Protein AF-A0A9X1YCJ9-F1 (afdb_monomer)

Sequence (74 aa):
MTKRQANQQKSLQAFLAKKAEFDALLADLQQMSADHFGADPEDVLWGQVGNLEFYTEQIRRVTDAYFKRGEYAE

pLDDT: mean 94.37, std 5.46, range [69.44, 98.69]

Secondary structure (DSSP, 8-state):
--HHHHHHHHHHHHHHHHHHHHHHHHHHHHHHHHTGGG--TTT--HHHHHHHHHHHHHHHHHHHHHHT-GGG--

Radius of gyration: 18.67 Å; Cα contacts (8 Å, |Δi|>4): 11; chains: 1; bounding box: 40×19×52 Å

Structure (mmCIF, N/CA/C/O backbone):
data_AF-A0A9X1YCJ9-F1
#
_entry.id   AF-A0A9X1YCJ9-F1
#
loop_
_atom_site.group_PDB
_atom_site.id
_atom_site.type_symbol
_atom_site.label_atom_id
_atom_site.label_alt_id
_atom_site.label_comp_id
_atom_site.label_asym_id
_atom_site.label_entity_id
_atom_site.label_seq_id
_atom_site.pdbx_PDB_ins_code
_atom_site.Cartn_x
_atom_site.Cartn_y
_atom_site.Cartn_z
_atom_site.occupancy
_atom_site.B_iso_or_equiv
_atom_site.auth_seq_id
_atom_site.auth_comp_id
_atom_site.auth_asym_id
_atom_site.auth_atom_id
_atom_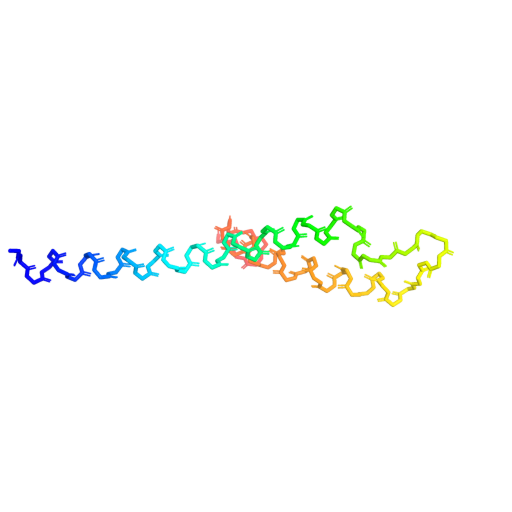site.pdbx_PDB_model_num
ATOM 1 N N . MET A 1 1 ? -28.045 -3.812 25.452 1.00 70.50 1 MET A N 1
ATOM 2 C CA . MET A 1 1 ? -26.704 -3.340 25.037 1.00 70.50 1 MET A CA 1
ATOM 3 C C . MET A 1 1 ? -26.482 -1.952 25.624 1.00 70.50 1 MET A C 1
ATOM 5 O O . MET A 1 1 ? -27.392 -1.135 25.549 1.00 70.50 1 MET A O 1
ATOM 9 N N . THR A 1 2 ? -25.338 -1.683 26.252 1.00 94.12 2 THR A N 1
ATOM 10 C CA . THR A 1 2 ? -25.039 -0.351 26.810 1.00 94.12 2 THR A CA 1
ATOM 11 C C . THR A 1 2 ? -24.631 0.630 25.707 1.00 94.12 2 THR A C 1
ATOM 13 O O . THR A 1 2 ? -24.171 0.223 24.639 1.00 94.12 2 THR A O 1
ATOM 16 N N . LYS A 1 3 ? -24.731 1.941 25.971 1.00 93.69 3 LYS A N 1
ATOM 17 C CA . LYS A 1 3 ? -24.272 2.988 25.035 1.00 93.69 3 LYS A CA 1
ATOM 18 C C . LYS A 1 3 ? -22.798 2.806 24.638 1.00 93.69 3 LYS A C 1
ATOM 20 O O . LYS A 1 3 ? -22.447 3.003 23.480 1.00 93.69 3 LYS A O 1
ATOM 25 N N . ARG A 1 4 ? -21.951 2.365 25.579 1.00 94.62 4 ARG A N 1
ATOM 26 C CA . ARG A 1 4 ? -20.532 2.053 25.341 1.00 94.62 4 ARG A CA 1
ATOM 27 C C . ARG A 1 4 ? -20.356 0.870 24.390 1.00 94.62 4 ARG A C 1
ATOM 29 O O . ARG A 1 4 ? -19.574 0.975 23.453 1.00 94.62 4 ARG A O 1
ATOM 36 N N . GLN A 1 5 ? -21.093 -0.220 24.609 1.00 94.00 5 GLN A N 1
ATOM 37 C CA . GLN A 1 5 ? -21.046 -1.403 23.740 1.00 94.00 5 GLN A CA 1
ATOM 38 C C . GLN A 1 5 ? -21.508 -1.071 22.316 1.00 94.00 5 GLN A C 1
ATOM 40 O O . GLN A 1 5 ? -20.854 -1.458 21.353 1.00 94.00 5 GLN A O 1
ATOM 45 N N . ALA A 1 6 ? -22.584 -0.290 22.178 1.00 94.81 6 ALA A N 1
ATOM 46 C CA . ALA A 1 6 ? -23.061 0.157 20.873 1.00 94.81 6 ALA A CA 1
ATOM 47 C C . ALA A 1 6 ? -22.036 1.056 20.159 1.00 94.81 6 ALA A C 1
ATOM 49 O O . ALA A 1 6 ? -21.820 0.910 18.959 1.00 94.81 6 ALA A O 1
ATOM 50 N N . ASN A 1 7 ? -21.372 1.960 20.888 1.00 96.00 7 ASN A N 1
ATOM 51 C 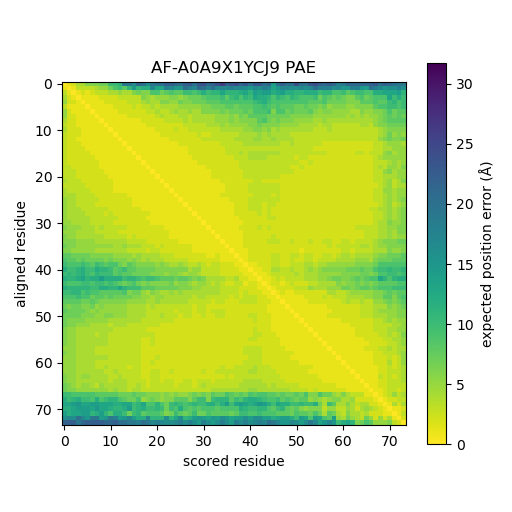CA . ASN A 1 7 ? -20.323 2.805 20.319 1.00 96.00 7 ASN A CA 1
ATOM 52 C C . ASN A 1 7 ? -19.109 1.983 19.860 1.00 96.00 7 ASN A C 1
ATOM 54 O O . ASN A 1 7 ? -18.638 2.165 18.744 1.00 96.00 7 ASN A O 1
ATOM 58 N N . GLN A 1 8 ? -18.653 1.033 20.682 1.00 96.69 8 GLN A N 1
ATOM 59 C CA . GLN A 1 8 ? -17.551 0.134 20.332 1.00 96.69 8 GLN A CA 1
ATOM 60 C C . GLN A 1 8 ? -17.862 -0.683 19.074 1.00 96.69 8 GLN A C 1
ATOM 62 O O . GLN A 1 8 ? -17.011 -0.797 18.196 1.00 96.69 8 GLN A O 1
ATOM 67 N N . GLN A 1 9 ? 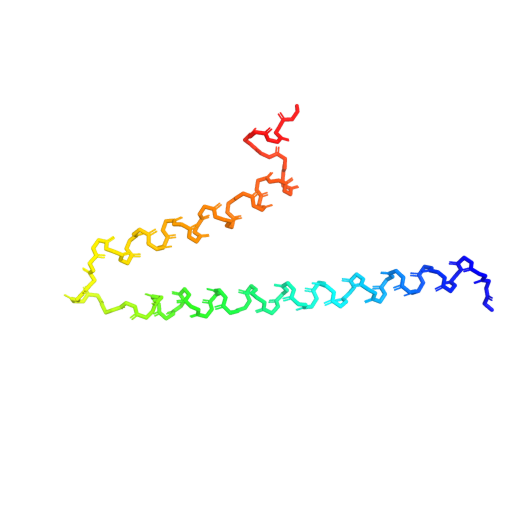-19.088 -1.203 18.955 1.00 97.31 9 GLN A N 1
ATOM 68 C CA . GLN A 1 9 ? -19.509 -1.949 17.771 1.00 97.31 9 GLN A CA 1
ATOM 69 C C . GLN A 1 9 ? -19.477 -1.082 16.505 1.00 97.31 9 GLN A C 1
ATOM 71 O O . GLN A 1 9 ? -18.994 -1.536 15.470 1.00 97.31 9 GLN A O 1
ATOM 76 N N . LYS A 1 10 ? -19.947 0.171 16.586 1.00 97.75 10 LYS A N 1
ATOM 77 C CA . LYS A 1 10 ? -19.895 1.116 15.458 1.00 97.75 10 LYS A CA 1
ATOM 78 C C . LYS A 1 10 ? -18.459 1.434 15.048 1.00 97.75 10 LYS A C 1
ATOM 80 O O . LYS A 1 10 ? -18.148 1.406 13.862 1.00 97.75 10 LYS A O 1
ATOM 85 N N . SER A 1 11 ? -17.579 1.694 16.016 1.00 97.50 11 SER A N 1
ATOM 86 C CA . SER A 1 11 ? -16.160 1.946 15.745 1.00 97.50 11 SER A CA 1
ATOM 87 C C . SER A 1 11 ? -15.478 0.737 15.103 1.00 97.50 11 SER A C 1
ATOM 89 O O . SER A 1 11 ? -14.731 0.906 14.144 1.00 97.50 11 SER A O 1
ATOM 91 N N . LEU A 1 12 ? -15.773 -0.479 15.577 1.00 98.19 12 LEU A N 1
ATOM 92 C CA . LEU A 1 12 ? -15.245 -1.711 14.990 1.00 98.19 12 LEU A CA 1
ATOM 93 C C . LEU A 1 12 ? -15.710 -1.890 13.541 1.00 98.19 12 LEU A C 1
ATOM 95 O O . LEU A 1 12 ? -14.898 -2.195 12.674 1.00 98.19 12 LEU A O 1
ATOM 99 N N . GLN A 1 13 ? -16.996 -1.668 13.264 1.00 98.50 13 GLN A N 1
ATOM 100 C CA . GLN A 1 13 ? -17.526 -1.752 11.901 1.00 98.50 13 GLN A CA 1
ATOM 101 C C . GLN A 1 13 ? -16.863 -0.736 10.968 1.00 9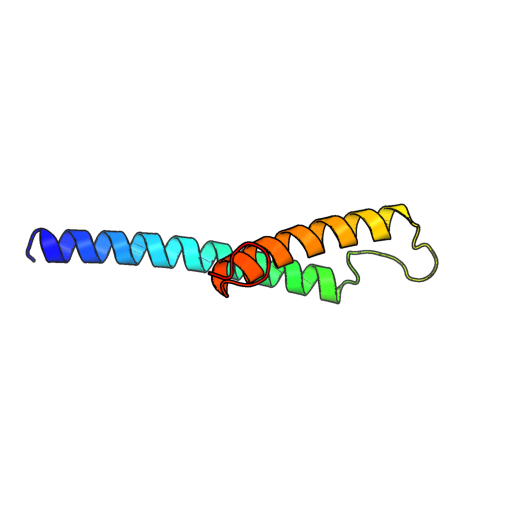8.50 13 GLN A C 1
ATOM 103 O O . GLN A 1 13 ? -16.446 -1.104 9.873 1.00 98.50 13 GLN A O 1
ATOM 108 N N . ALA A 1 14 ? -16.712 0.516 11.409 1.00 98.56 14 ALA A N 1
ATOM 109 C CA . ALA A 1 14 ? -16.038 1.549 10.626 1.00 98.56 14 ALA A CA 1
ATOM 110 C C . ALA A 1 14 ? -14.567 1.194 10.347 1.00 98.56 14 ALA A C 1
ATOM 11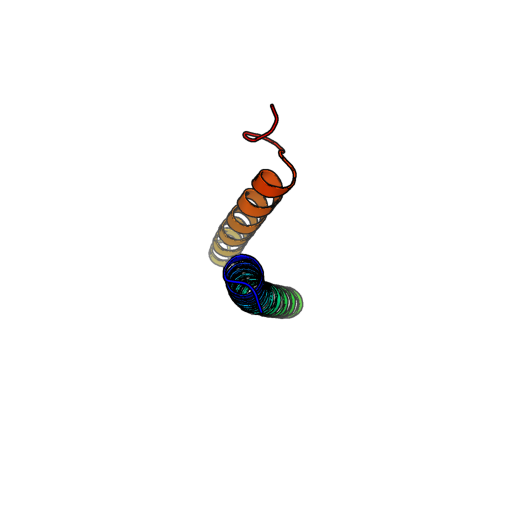2 O O . ALA A 1 14 ? -14.096 1.353 9.222 1.00 98.56 14 ALA A O 1
ATOM 113 N N . PHE A 1 15 ? -13.861 0.666 11.349 1.00 98.38 15 PHE A N 1
ATOM 114 C CA . PHE A 1 15 ? -12.481 0.210 11.197 1.00 98.38 15 PHE A CA 1
ATOM 115 C C . PHE A 1 15 ? -12.364 -0.937 10.188 1.00 98.38 15 PHE A C 1
ATOM 117 O O . PHE A 1 15 ? -11.537 -0.869 9.283 1.00 98.38 15 PHE A O 1
ATOM 124 N N . LEU A 1 16 ? -13.208 -1.967 10.303 1.00 98.62 16 LEU A N 1
ATOM 125 C CA . LEU A 1 16 ? -13.191 -3.112 9.388 1.00 98.62 16 LEU A CA 1
ATOM 126 C C . LEU A 1 16 ? -13.525 -2.706 7.951 1.00 98.62 16 LEU A C 1
ATOM 128 O O . LEU A 1 16 ? -12.886 -3.203 7.030 1.00 98.62 16 LEU A O 1
ATOM 132 N N . ALA A 1 17 ? -14.465 -1.777 7.759 1.00 98.62 17 ALA A N 1
ATOM 133 C CA . ALA A 1 17 ? -14.776 -1.242 6.436 1.00 98.62 17 ALA A CA 1
ATOM 134 C C . ALA A 1 17 ? -13.557 -0.547 5.811 1.00 98.62 17 ALA A C 1
ATOM 136 O O . ALA A 1 17 ? -13.218 -0.814 4.661 1.00 98.62 17 ALA A O 1
ATOM 137 N N . LYS A 1 18 ? -12.849 0.286 6.585 1.00 98.56 18 LYS A N 1
ATOM 138 C CA . LYS A 1 18 ? -11.632 0.956 6.106 1.00 98.56 18 LYS A CA 1
ATOM 139 C C . LYS A 1 18 ? -10.461 0.007 5.889 1.00 98.56 18 LYS A C 1
ATOM 141 O O . LYS A 1 18 ? -9.710 0.192 4.938 1.00 98.56 18 LYS A O 1
ATOM 146 N N . LYS A 1 19 ? -10.331 -1.037 6.710 1.00 98.25 19 LYS A N 1
ATOM 147 C CA . LYS A 1 19 ? -9.343 -2.092 6.475 1.00 98.25 19 LYS A CA 1
ATOM 148 C C . LYS A 1 19 ? -9.636 -2.844 5.175 1.00 98.25 19 LYS A C 1
ATOM 150 O O . LYS A 1 19 ? -8.717 -3.055 4.401 1.00 98.25 19 LYS A O 1
ATOM 155 N N . ALA A 1 20 ? -10.892 -3.209 4.923 1.00 98.69 20 ALA A N 1
ATOM 156 C CA . ALA A 1 20 ? -11.268 -3.912 3.698 1.00 98.69 20 ALA A CA 1
ATOM 157 C C . ALA A 1 20 ? -10.980 -3.073 2.440 1.00 98.69 20 ALA A C 1
ATOM 159 O O . ALA A 1 20 ? -10.468 -3.602 1.460 1.00 98.69 20 ALA A O 1
ATOM 160 N N . GLU A 1 21 ? -11.250 -1.765 2.489 1.00 98.50 21 GLU A N 1
ATOM 161 C CA . GLU A 1 21 ? -10.885 -0.819 1.425 1.00 98.50 21 GLU A CA 1
ATOM 162 C C . GLU A 1 21 ? -9.363 -0.772 1.204 1.00 98.50 21 GLU A C 1
ATOM 164 O O . GLU A 1 21 ? -8.899 -0.875 0.073 1.00 98.50 21 GLU A O 1
ATOM 169 N N . PHE A 1 22 ? -8.576 -0.688 2.281 1.00 97.88 22 PHE A N 1
ATOM 170 C CA . PHE A 1 22 ? -7.113 -0.709 2.204 1.00 97.88 22 PHE A CA 1
ATOM 171 C C . PHE A 1 22 ? -6.569 -2.030 1.636 1.00 97.88 22 PHE A C 1
ATOM 173 O O . PHE A 1 22 ? -5.699 -2.015 0.770 1.00 97.88 22 PHE A O 1
ATOM 180 N N . ASP A 1 23 ? -7.097 -3.170 2.090 1.00 98.56 23 ASP A N 1
ATOM 181 C CA . ASP A 1 23 ? -6.693 -4.494 1.611 1.00 98.56 23 ASP A CA 1
ATOM 182 C C . ASP A 1 23 ? -7.000 -4.664 0.108 1.00 98.56 23 ASP A C 1
ATOM 184 O O . ASP A 1 23 ? -6.199 -5.256 -0.614 1.00 98.56 23 ASP A O 1
ATOM 188 N N . ALA A 1 24 ? -8.123 -4.118 -0.377 1.00 98.62 24 ALA A N 1
ATOM 189 C CA . ALA A 1 24 ? -8.470 -4.135 -1.800 1.00 98.62 24 ALA A CA 1
ATOM 190 C C . ALA A 1 24 ? -7.472 -3.323 -2.640 1.00 98.62 24 ALA A C 1
ATOM 192 O O . ALA A 1 24 ? -6.961 -3.829 -3.636 1.00 98.62 24 ALA A O 1
ATOM 193 N N . LEU A 1 25 ? -7.108 -2.117 -2.190 1.00 97.88 25 LEU A N 1
ATOM 194 C CA . LEU A 1 25 ? -6.085 -1.306 -2.861 1.00 97.88 25 LEU A CA 1
ATOM 195 C C . LEU A 1 25 ? -4.716 -2.001 -2.874 1.00 97.88 25 LEU A C 1
ATOM 197 O O . LEU A 1 25 ? -3.990 -1.911 -3.861 1.00 97.88 25 LEU A O 1
ATOM 201 N N . LEU A 1 26 ? -4.351 -2.720 -1.806 1.00 97.75 26 LEU A N 1
ATOM 202 C CA . LEU A 1 26 ? -3.122 -3.519 -1.801 1.00 97.75 26 LEU A CA 1
ATOM 203 C C . LEU A 1 26 ? -3.159 -4.654 -2.829 1.00 97.75 26 LEU A C 1
ATOM 205 O O . LEU A 1 26 ? -2.138 -4.915 -3.466 1.00 97.75 26 LEU A O 1
ATOM 209 N N . ALA A 1 27 ? -4.303 -5.318 -2.995 1.00 98.44 27 ALA A N 1
ATOM 210 C CA . ALA A 1 27 ? -4.464 -6.355 -4.010 1.00 98.44 27 ALA A CA 1
ATOM 211 C C . ALA A 1 27 ? -4.319 -5.776 -5.428 1.00 98.44 27 ALA A C 1
ATOM 213 O O . ALA A 1 27 ? -3.603 -6.353 -6.247 1.00 98.44 27 ALA A O 1
ATOM 214 N N . ASP A 1 28 ? -4.903 -4.603 -5.687 1.00 98.00 28 ASP A N 1
ATOM 215 C CA . ASP A 1 28 ? -4.752 -3.904 -6.968 1.00 98.00 28 ASP A CA 1
ATOM 216 C C . ASP A 1 28 ? -3.282 -3.543 -7.240 1.00 98.00 28 ASP A C 1
ATOM 218 O O . ASP A 1 28 ? -2.768 -3.806 -8.327 1.00 98.00 28 ASP A O 1
ATOM 222 N N . LEU A 1 29 ? -2.559 -3.025 -6.240 1.00 96.88 29 LEU A N 1
ATOM 223 C CA . LEU A 1 29 ? -1.126 -2.723 -6.364 1.00 96.88 29 LEU A CA 1
ATOM 224 C C . LEU A 1 29 ? -0.283 -3.976 -6.643 1.00 96.88 29 LEU A C 1
ATOM 226 O O . LEU A 1 29 ? 0.655 -3.926 -7.443 1.00 96.88 29 LEU A O 1
ATOM 230 N N . GLN A 1 30 ? -0.605 -5.105 -6.007 1.00 97.88 30 GLN A N 1
ATOM 231 C CA . GLN A 1 30 ? 0.057 -6.383 -6.287 1.00 97.88 30 GLN A CA 1
ATOM 232 C C . GLN A 1 30 ? -0.208 -6.849 -7.719 1.00 97.88 30 GLN A C 1
ATOM 234 O O . GLN A 1 30 ? 0.727 -7.282 -8.391 1.00 97.88 30 GLN A O 1
ATOM 239 N N . GLN A 1 31 ? -1.447 -6.723 -8.199 1.00 98.12 31 GLN A N 1
ATOM 240 C CA . GLN A 1 31 ? -1.812 -7.074 -9.569 1.00 98.12 31 GLN A CA 1
ATOM 241 C C . GLN A 1 31 ? -1.099 -6.182 -10.593 1.00 98.12 31 GLN A C 1
ATOM 243 O O . GLN A 1 31 ? -0.562 -6.699 -11.570 1.00 98.12 31 GLN A O 1
ATOM 248 N N . MET A 1 32 ? -1.035 -4.869 -10.349 1.00 95.88 32 MET A N 1
ATOM 249 C CA . MET A 1 32 ? -0.275 -3.931 -11.184 1.00 95.88 32 MET A CA 1
ATOM 250 C C . MET A 1 32 ? 1.207 -4.308 -11.246 1.00 95.88 32 MET A C 1
ATOM 252 O O . MET A 1 32 ? 1.790 -4.321 -12.323 1.00 95.88 32 MET A O 1
ATOM 256 N N . SER A 1 33 ? 1.811 -4.644 -10.103 1.00 96.06 33 SER A N 1
ATOM 257 C CA . SER A 1 33 ? 3.211 -5.076 -10.036 1.00 96.06 33 SER A CA 1
ATOM 258 C C . SER A 1 33 ? 3.451 -6.378 -10.810 1.00 96.06 33 SER A C 1
ATOM 260 O O . SER A 1 33 ? 4.406 -6.475 -11.578 1.00 96.06 33 SER A O 1
ATOM 262 N N . ALA A 1 34 ? 2.556 -7.361 -10.661 1.00 97.19 34 ALA A N 1
ATOM 263 C CA . ALA A 1 34 ? 2.626 -8.628 -11.390 1.00 97.19 34 ALA A CA 1
ATOM 264 C C . ALA A 1 34 ? 2.503 -8.443 -12.913 1.00 97.19 34 ALA A C 1
ATOM 266 O O . ALA A 1 34 ? 3.119 -9.187 -13.673 1.00 97.19 34 ALA A O 1
ATOM 267 N N . ASP A 1 35 ? 1.748 -7.434 -13.347 1.00 96.25 35 ASP A N 1
ATOM 268 C CA . ASP A 1 35 ? 1.586 -7.047 -14.751 1.00 96.25 35 ASP A CA 1
ATOM 269 C C . ASP A 1 35 ? 2.658 -6.045 -15.229 1.00 96.25 35 ASP A C 1
ATOM 271 O O . ASP A 1 35 ? 2.466 -5.333 -16.208 1.00 96.25 35 ASP A O 1
ATOM 275 N N . HIS A 1 36 ? 3.793 -5.937 -14.525 1.00 94.12 36 HIS A N 1
ATOM 276 C CA . HIS A 1 36 ? 4.899 -5.023 -14.857 1.00 94.12 36 HIS A CA 1
ATOM 277 C C . HIS A 1 36 ? 4.461 -3.557 -15.011 1.00 94.12 36 HIS A C 1
ATOM 279 O O . HIS A 1 36 ? 5.045 -2.796 -15.780 1.00 94.12 36 HIS A O 1
ATOM 285 N N . PHE A 1 37 ? 3.420 -3.149 -14.283 1.00 94.19 37 PHE A N 1
ATOM 286 C CA . PHE A 1 37 ? 2.779 -1.837 -14.400 1.00 94.19 37 PHE A CA 1
ATOM 287 C C . PHE A 1 37 ? 2.285 -1.527 -15.825 1.00 94.19 37 PHE A C 1
ATOM 289 O O . PHE A 1 37 ? 2.203 -0.360 -16.212 1.00 94.19 37 PHE A O 1
ATOM 296 N N . GLY A 1 38 ? 1.976 -2.566 -16.608 1.00 92.06 38 GLY A N 1
ATOM 297 C CA . GLY A 1 38 ? 1.603 -2.471 -18.017 1.00 92.06 38 GLY A CA 1
ATOM 298 C C . GLY A 1 38 ? 2.753 -2.053 -18.939 1.00 92.06 38 GLY A C 1
ATOM 299 O O . GLY A 1 38 ? 2.499 -1.650 -20.073 1.00 92.06 38 GLY A O 1
ATOM 300 N N . ALA A 1 39 ? 4.002 -2.081 -18.462 1.00 94.00 39 ALA A N 1
ATOM 301 C CA . ALA A 1 39 ? 5.161 -1.751 -19.277 1.00 94.00 39 ALA A CA 1
ATOM 302 C C . ALA A 1 39 ? 5.574 -2.946 -20.143 1.00 94.00 39 ALA A C 1
ATOM 304 O O . ALA A 1 39 ? 5.744 -4.059 -19.646 1.00 94.00 39 ALA A O 1
ATOM 305 N N . ASP A 1 40 ? 5.801 -2.684 -21.428 1.00 92.50 40 ASP A N 1
ATOM 306 C CA . ASP A 1 40 ? 6.482 -3.619 -22.314 1.00 92.50 40 ASP A CA 1
ATOM 307 C C . ASP A 1 40 ? 8.001 -3.539 -22.056 1.00 92.50 40 ASP A C 1
ATOM 309 O O . ASP A 1 40 ? 8.565 -2.441 -22.127 1.00 92.50 40 ASP A O 1
ATOM 313 N N . PRO A 1 41 ? 8.682 -4.657 -21.743 1.00 88.50 41 PRO A N 1
ATOM 314 C CA . PRO A 1 41 ? 10.132 -4.683 -21.570 1.00 88.50 41 PRO A CA 1
ATOM 315 C C . PRO A 1 41 ? 1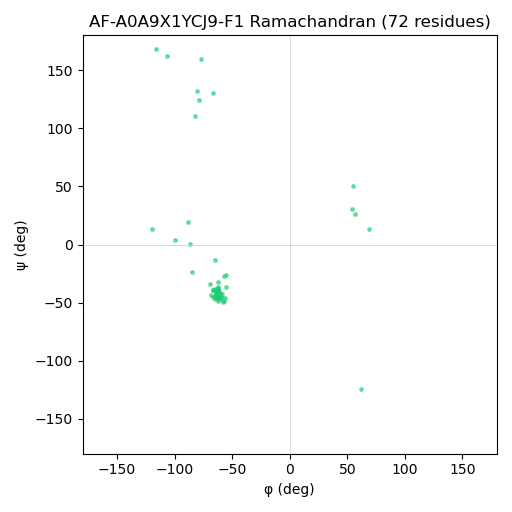0.930 -4.155 -22.771 1.00 88.50 41 PRO A C 1
ATOM 317 O O . PRO A 1 41 ? 12.055 -3.692 -22.575 1.00 88.50 41 PRO A O 1
ATOM 320 N N . GLU A 1 42 ? 10.382 -4.223 -23.987 1.00 94.69 42 GLU A N 1
ATOM 321 C CA . GLU A 1 42 ? 11.052 -3.760 -25.210 1.00 94.69 42 GLU A CA 1
ATOM 322 C C . GLU A 1 42 ? 10.860 -2.251 -25.462 1.00 94.69 42 GLU A C 1
ATOM 324 O O . GLU A 1 42 ? 11.730 -1.625 -26.068 1.00 94.69 42 GLU A O 1
ATOM 329 N N . ASP A 1 43 ? 9.796 -1.649 -24.911 1.00 94.25 43 ASP A N 1
ATOM 330 C CA . ASP A 1 43 ? 9.401 -0.246 -25.143 1.00 94.25 43 ASP A CA 1
ATOM 331 C C . ASP A 1 43 ? 9.371 0.617 -23.860 1.00 94.25 43 ASP A C 1
ATOM 333 O O . ASP A 1 43 ? 8.826 1.729 -23.837 1.00 94.25 43 ASP A O 1
ATOM 337 N N . VAL A 1 44 ? 9.945 0.137 -22.752 1.00 93.56 44 VAL A N 1
ATOM 338 C CA . VAL A 1 44 ? 9.974 0.890 -21.489 1.00 93.56 44 VAL A CA 1
ATOM 339 C C . VAL A 1 44 ? 10.843 2.152 -21.606 1.00 93.56 44 VAL A C 1
ATOM 341 O O . VAL A 1 44 ? 11.996 2.107 -22.034 1.00 93.56 44 VAL A O 1
ATOM 344 N N . LEU A 1 45 ? 10.306 3.303 -21.186 1.00 93.19 45 LEU A N 1
ATOM 345 C CA . LEU A 1 45 ? 11.006 4.593 -21.205 1.00 93.19 45 LEU A CA 1
ATOM 346 C C . LEU A 1 45 ? 11.206 5.151 -19.788 1.00 93.19 45 LEU A C 1
ATOM 348 O O . LEU A 1 45 ? 10.602 4.714 -18.807 1.00 93.19 45 LEU A O 1
ATOM 352 N N . TRP A 1 46 ? 12.037 6.191 -19.685 1.00 93.94 46 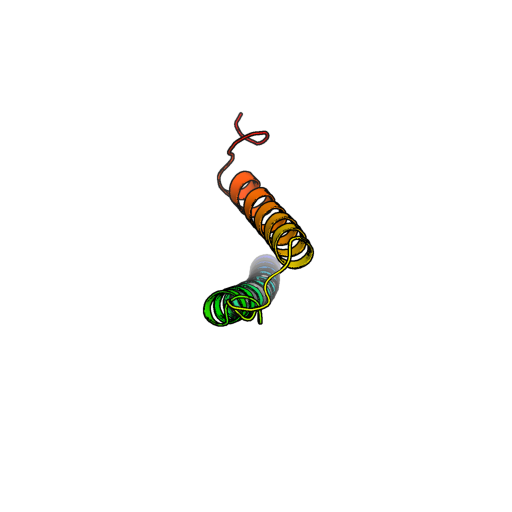TRP A N 1
ATOM 353 C CA . TRP A 1 46 ? 12.316 6.892 -18.425 1.00 93.94 46 TRP A CA 1
ATOM 354 C C . TRP A 1 46 ? 11.066 7.461 -17.740 1.00 93.94 46 TRP A C 1
ATOM 356 O O . TRP A 1 46 ? 11.040 7.572 -16.516 1.00 93.94 46 TRP A O 1
ATOM 366 N N . GLY A 1 47 ? 10.016 7.789 -18.500 1.00 92.12 47 GLY A N 1
ATOM 367 C CA . GLY A 1 47 ? 8.746 8.253 -17.933 1.00 92.12 47 GLY A CA 1
ATOM 368 C C . GLY A 1 47 ? 8.074 7.198 -17.047 1.00 92.12 47 GLY A C 1
ATOM 369 O O . GLY A 1 47 ? 7.585 7.522 -15.966 1.00 92.12 47 GLY A O 1
ATOM 370 N N . GLN A 1 48 ? 8.110 5.927 -17.456 1.00 93.06 48 GLN A N 1
ATOM 371 C CA . GLN A 1 48 ? 7.578 4.808 -16.678 1.00 93.06 48 GLN A CA 1
ATOM 372 C C . GLN A 1 48 ? 8.379 4.599 -15.386 1.00 93.06 48 GLN A C 1
ATOM 374 O O . GLN A 1 48 ? 7.788 4.349 -14.336 1.00 93.06 48 GLN A O 1
ATOM 379 N N . VAL A 1 49 ? 9.706 4.775 -15.440 1.00 94.19 49 VAL A N 1
ATOM 380 C CA . VAL A 1 49 ? 10.574 4.711 -14.252 1.00 94.19 49 VAL A CA 1
ATOM 381 C C . VAL A 1 49 ? 10.184 5.787 -13.236 1.00 94.19 49 VAL A C 1
ATOM 383 O O . VAL A 1 49 ? 10.003 5.471 -12.062 1.00 94.19 49 VAL A O 1
ATOM 386 N N . GLY A 1 50 ? 9.974 7.030 -13.685 1.00 95.88 50 GLY A N 1
ATOM 387 C CA . GLY A 1 50 ? 9.554 8.130 -12.808 1.00 95.88 50 GLY A CA 1
ATOM 388 C C . GLY A 1 50 ? 8.186 7.899 -12.152 1.00 95.88 50 GLY A C 1
ATOM 389 O O . GLY A 1 50 ? 8.015 8.171 -10.963 1.00 95.88 50 GLY A O 1
ATOM 390 N N . ASN A 1 51 ? 7.220 7.332 -12.884 1.00 93.50 51 ASN A N 1
ATOM 391 C CA . ASN A 1 51 ? 5.923 6.957 -12.307 1.00 93.50 51 ASN A CA 1
ATOM 392 C C . ASN A 1 51 ? 6.077 5.888 -11.213 1.00 93.50 51 ASN A C 1
ATOM 394 O O . ASN A 1 51 ? 5.480 6.004 -10.140 1.00 93.50 51 ASN A O 1
ATOM 398 N N . LEU A 1 52 ? 6.898 4.864 -11.464 1.00 95.62 52 LEU A N 1
ATOM 399 C CA . LEU A 1 52 ? 7.137 3.791 -10.502 1.00 95.62 52 LEU A CA 1
ATOM 400 C C . LEU A 1 52 ? 7.871 4.285 -9.248 1.00 95.62 52 LEU A C 1
ATOM 402 O O . LEU A 1 52 ? 7.533 3.872 -8.134 1.00 95.62 52 LEU A O 1
ATOM 406 N N . GLU A 1 53 ? 8.837 5.189 -9.409 1.00 97.25 53 GLU A N 1
ATOM 407 C CA . GLU A 1 53 ? 9.515 5.850 -8.292 1.00 97.25 53 GLU A CA 1
ATOM 408 C C . GLU A 1 53 ? 8.503 6.592 -7.413 1.00 97.25 53 GLU A C 1
ATOM 410 O O . GLU A 1 53 ? 8.434 6.333 -6.208 1.00 97.25 53 GLU A O 1
ATOM 415 N N . PHE A 1 54 ? 7.630 7.403 -8.021 1.00 96.38 54 PHE A N 1
ATOM 416 C CA . PHE A 1 54 ? 6.585 8.125 -7.299 1.00 96.38 54 PHE A CA 1
ATOM 417 C C . PHE A 1 54 ? 5.659 7.189 -6.504 1.00 96.38 54 PHE A C 1
ATOM 419 O O . PHE A 1 54 ? 5.439 7.414 -5.311 1.00 96.38 54 PHE A O 1
ATOM 426 N N . TYR A 1 55 ? 5.143 6.113 -7.112 1.00 95.50 55 TYR A N 1
ATOM 427 C CA . TYR A 1 55 ? 4.283 5.151 -6.405 1.00 95.50 55 TYR A CA 1
ATOM 428 C C . TYR A 1 55 ? 5.014 4.464 -5.247 1.00 95.50 55 TYR A C 1
ATOM 430 O O . TYR A 1 55 ? 4.463 4.319 -4.150 1.00 95.50 55 TYR A O 1
ATOM 438 N N . THR A 1 56 ? 6.273 4.088 -5.467 1.00 96.75 56 THR A N 1
ATOM 439 C CA . THR A 1 56 ? 7.109 3.438 -4.454 1.00 96.75 56 THR A CA 1
ATOM 440 C C . THR A 1 56 ? 7.351 4.357 -3.258 1.00 96.75 56 THR A C 1
ATOM 442 O O . THR A 1 56 ? 7.281 3.906 -2.112 1.00 96.75 56 THR A O 1
ATOM 445 N N . GLU A 1 57 ? 7.588 5.649 -3.491 1.00 97.50 57 GLU A N 1
ATOM 446 C CA . GLU A 1 57 ? 7.745 6.628 -2.414 1.00 97.50 57 GLU A CA 1
ATOM 447 C C . GLU A 1 57 ? 6.482 6.778 -1.562 1.00 97.50 57 GLU A C 1
ATOM 449 O O . GLU A 1 57 ? 6.588 6.844 -0.335 1.00 97.50 57 GLU A O 1
ATOM 454 N N . GLN A 1 58 ? 5.290 6.789 -2.169 1.00 96.44 58 GLN A N 1
ATOM 455 C CA . GLN A 1 58 ? 4.036 6.878 -1.410 1.00 96.44 58 GLN A CA 1
ATOM 456 C C . GLN A 1 58 ? 3.854 5.670 -0.479 1.00 96.44 58 GLN A C 1
ATOM 458 O O . GLN A 1 58 ? 3.564 5.836 0.708 1.00 96.44 58 GLN A O 1
ATOM 463 N N . ILE A 1 59 ? 4.092 4.455 -0.987 1.00 96.12 59 ILE A N 1
ATOM 464 C CA . ILE A 1 59 ? 4.008 3.221 -0.188 1.00 96.12 59 ILE A CA 1
ATOM 465 C C . ILE A 1 59 ? 5.054 3.235 0.933 1.00 96.12 59 ILE A C 1
ATOM 467 O O . ILE A 1 59 ? 4.757 2.858 2.073 1.00 96.12 59 ILE A O 1
ATOM 471 N N . ARG A 1 60 ? 6.272 3.706 0.633 1.00 95.94 60 ARG A N 1
ATOM 472 C CA . ARG A 1 60 ? 7.352 3.822 1.617 1.00 95.94 60 ARG A CA 1
ATOM 473 C C . ARG A 1 60 ? 6.972 4.763 2.756 1.00 95.94 60 ARG A C 1
ATOM 475 O O . ARG A 1 60 ? 7.090 4.355 3.903 1.00 95.94 60 ARG A O 1
ATOM 482 N N . ARG A 1 61 ? 6.432 5.952 2.466 1.00 95.81 61 ARG A N 1
ATOM 483 C CA . ARG A 1 61 ? 5.988 6.910 3.499 1.00 95.81 61 ARG A CA 1
ATOM 484 C C . ARG A 1 61 ? 4.961 6.300 4.453 1.00 95.81 61 ARG A C 1
ATOM 486 O O . ARG A 1 61 ? 5.108 6.416 5.666 1.00 95.81 61 ARG A O 1
ATOM 493 N N . VAL A 1 62 ? 3.952 5.605 3.921 1.00 94.75 62 VAL A N 1
ATOM 494 C CA . VAL A 1 62 ? 2.932 4.926 4.745 1.00 94.75 62 VAL A CA 1
ATOM 495 C C . VAL A 1 62 ? 3.563 3.838 5.620 1.00 94.75 62 VAL A C 1
ATOM 497 O O . VAL A 1 62 ? 3.248 3.722 6.805 1.00 94.75 62 VAL A O 1
ATOM 500 N N . THR A 1 63 ? 4.478 3.058 5.046 1.00 94.00 63 THR A N 1
ATOM 501 C CA . THR A 1 63 ? 5.167 1.964 5.743 1.00 94.00 63 THR A CA 1
ATOM 502 C C . THR A 1 63 ? 6.078 2.491 6.850 1.00 94.00 63 THR A C 1
ATOM 504 O O . THR A 1 63 ? 6.045 1.987 7.9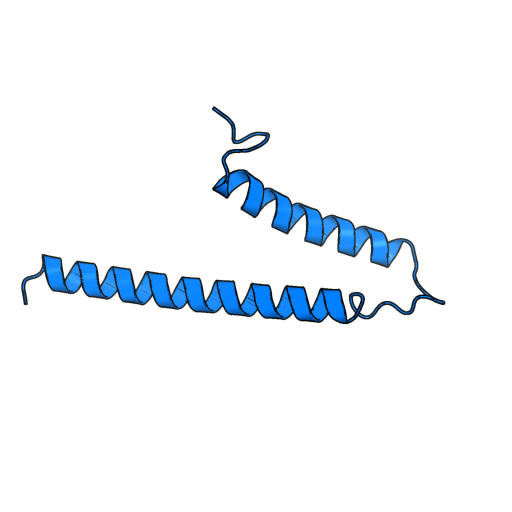73 1.00 94.00 63 THR A O 1
ATOM 507 N N . ASP A 1 64 ? 6.858 3.529 6.565 1.00 95.75 64 ASP A N 1
ATOM 508 C CA . ASP A 1 64 ? 7.778 4.132 7.523 1.00 95.75 64 ASP A CA 1
ATOM 509 C C . ASP A 1 64 ? 7.028 4.809 8.671 1.00 95.75 64 ASP A C 1
ATOM 511 O O . ASP A 1 64 ? 7.413 4.623 9.825 1.00 95.75 64 ASP A O 1
ATOM 515 N N . ALA A 1 65 ? 5.910 5.485 8.392 1.00 94.00 65 ALA A N 1
ATOM 516 C CA . ALA A 1 65 ? 5.038 6.032 9.430 1.00 94.00 65 ALA A CA 1
ATOM 517 C C . ALA A 1 65 ? 4.476 4.935 10.352 1.00 94.00 65 ALA A C 1
ATOM 519 O O . ALA A 1 65 ? 4.449 5.100 11.572 1.00 94.00 65 ALA A O 1
ATOM 520 N N . TYR A 1 66 ? 4.063 3.789 9.796 1.00 93.56 66 TYR A N 1
ATOM 521 C CA . TYR A 1 66 ? 3.539 2.672 10.589 1.00 93.56 66 TYR A CA 1
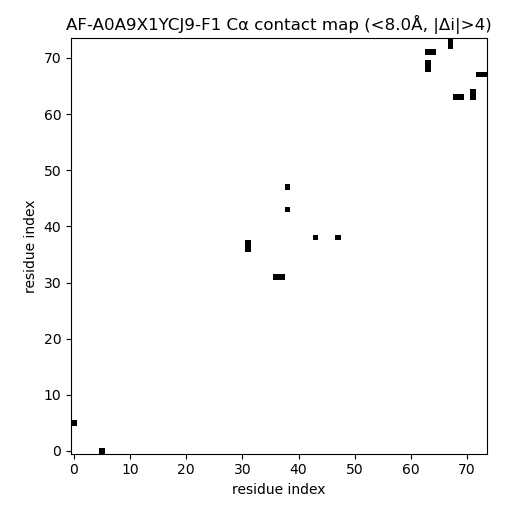ATOM 522 C C . TYR A 1 66 ? 4.616 2.010 11.460 1.00 93.56 66 TYR A C 1
ATOM 524 O O . TYR A 1 66 ? 4.380 1.718 12.633 1.00 93.56 66 TYR A O 1
ATOM 532 N N . PHE A 1 67 ? 5.805 1.781 10.898 1.00 93.81 67 PHE A N 1
ATOM 533 C CA . PHE A 1 67 ? 6.915 1.139 11.606 1.00 93.81 67 PHE A CA 1
ATOM 534 C C . PHE A 1 67 ? 7.789 2.109 12.407 1.00 93.81 67 PHE A C 1
ATOM 536 O O . PHE A 1 67 ? 8.750 1.649 13.024 1.00 93.81 67 PHE A O 1
ATOM 543 N N . LYS A 1 68 ? 7.471 3.410 12.410 1.00 90.94 68 LYS A N 1
ATOM 544 C CA . LYS A 1 68 ? 8.264 4.467 13.055 1.00 90.94 68 LYS A CA 1
ATOM 545 C C . LYS A 1 68 ? 9.724 4.478 12.584 1.00 90.94 68 LYS A C 1
ATOM 547 O O . LYS A 1 68 ? 10.655 4.408 13.381 1.00 90.94 68 LYS A O 1
ATOM 552 N N . ARG A 1 69 ? 9.928 4.480 11.267 1.00 91.00 69 ARG A N 1
ATOM 553 C CA . ARG A 1 69 ? 11.253 4.492 10.622 1.00 91.00 69 ARG A CA 1
ATOM 554 C C . ARG A 1 69 ? 11.547 5.858 10.008 1.00 91.00 69 ARG A C 1
ATOM 556 O O . ARG A 1 69 ? 10.636 6.641 9.757 1.00 91.00 69 ARG A O 1
ATOM 563 N N . GLY A 1 70 ? 12.824 6.120 9.725 1.00 84.94 70 GLY A N 1
ATOM 564 C CA . GLY A 1 70 ? 13.252 7.352 9.061 1.00 84.94 70 GLY A CA 1
ATOM 565 C C . GLY A 1 70 ? 12.910 8.585 9.894 1.00 84.94 70 GLY A C 1
ATOM 566 O O . GLY A 1 70 ? 13.278 8.655 11.062 1.00 84.94 70 GLY A O 1
ATOM 567 N N . GLU A 1 71 ? 12.174 9.528 9.304 1.00 84.06 71 GLU A N 1
ATOM 568 C CA . GLU A 1 71 ? 11.725 10.754 9.984 1.00 84.06 71 GLU A CA 1
ATOM 569 C C . GLU A 1 71 ? 10.746 10.508 11.147 1.00 84.06 71 GLU A C 1
ATOM 571 O O . GLU A 1 71 ? 10.514 11.406 11.951 1.00 84.06 71 GLU A O 1
ATOM 576 N N . TYR A 1 72 ? 10.191 9.296 11.257 1.00 81.75 72 TYR A N 1
ATOM 577 C CA . TYR A 1 72 ? 9.243 8.905 12.304 1.00 81.75 72 TYR A CA 1
ATOM 578 C C . TYR A 1 72 ? 9.881 8.107 13.453 1.00 81.75 72 TYR A C 1
ATOM 580 O O . TYR A 1 72 ? 9.156 7.616 14.321 1.00 81.75 72 TYR A O 1
ATOM 588 N N . ALA A 1 73 ? 11.204 7.920 13.443 1.00 81.06 73 ALA A N 1
ATOM 589 C CA . ALA A 1 73 ? 11.929 7.268 14.529 1.00 81.06 73 ALA A CA 1
ATOM 590 C C . ALA A 1 73 ? 12.212 8.286 15.651 1.00 81.06 73 ALA A C 1
ATOM 592 O O . ALA A 1 73 ? 12.999 9.209 15.457 1.00 81.06 73 ALA A O 1
ATOM 593 N N . GLU A 1 74 ? 11.544 8.126 16.798 1.00 69.44 74 GLU A N 1
ATOM 594 C CA . GLU A 1 74 ? 11.836 8.849 18.053 1.00 69.44 74 GLU A CA 1
ATOM 595 C C . GLU A 1 74 ? 13.013 8.224 18.812 1.00 69.44 74 GLU A C 1
ATOM 597 O O . GLU A 1 74 ? 13.089 6.971 18.855 1.00 69.44 74 GLU A O 1
#

Solvent-accessible surface area (backbone atoms only — not comparable to full-atom values): 4306 Å² total; per-residue (Å²): 134,52,75,66,57,53,50,51,52,52,51,50,52,55,49,51,52,53,49,53,54,50,53,51,53,50,51,51,52,50,51,37,56,75,48,54,70,77,53,49,90,91,73,66,50,71,69,60,52,53,53,52,50,55,55,50,51,54,55,46,53,57,49,26,60,74,69,36,37,77,95,50,51,129

Mean predicted aligned error: 4.26 Å

Organism: NCBI:txid2937791

Foldseek 3Di:
DDPVVVVVVVVVVVVVVVVVVVVVVVVVVVVCVVCVVVDDPVPDDVVVVVVVVVVVVVVVVVVCCVVLHDVRPD